Protein AF-X1NP65-F1 (afdb_monomer_lite)

Radius of gyration: 22.74 Å; chains: 1; bounding box: 44×24×60 Å

Foldseek 3Di:
DVQVVLLVVLVVDDLAQAEEEAEAEEEPVCPVVHDPVSNCVSNVRHPHYHYHYHHPYPPDPPVPPDDPVRADQLNVLLSVCVVVVDDPVVSVVSSVVSVVVVVVD

pLDDT: mean 76.29, std 8.64, range [52.62, 86.0]

Secondary structure (DSSP, 8-state):
-HHHHHHHHHHTS--TTSEEEEEEEEEHHHHTT--HHHHHHHTTTSSEEEEEEEEE-------TT--TTT--HHHHHHHHHHHTT--HHHHHHHHHHHHHHHHH-

Sequence (105 aa):
EPTLTVLKAIAQQKVGDAIVRLQISLPQEIEGQIRDSDIRNALKEAHCYTIAKDIKRESRLRLGDRTAEEITPSQALKAYLDSIKVSPERAKILLEYGERLIKET

Structure (mmCIF, N/CA/C/O backbone):
data_AF-X1NP65-F1
#
_entry.id   AF-X1NP65-F1
#
loop_
_atom_site.group_PDB
_atom_site.id
_atom_site.type_symbol
_atom_site.label_atom_id
_atom_site.label_alt_id
_atom_site.label_comp_id
_atom_site.label_asym_id
_atom_site.label_entity_id
_atom_site.label_seq_id
_atom_site.pdbx_PDB_ins_code
_atom_site.Cartn_x
_atom_site.Cartn_y
_atom_site.Cartn_z
_atom_site.occupancy
_atom_site.B_iso_or_equiv
_atom_site.auth_seq_id
_atom_site.auth_comp_id
_atom_site.auth_asym_id
_atom_site.auth_atom_id
_atom_site.pdbx_PDB_model_num
ATOM 1 N N . GLU A 1 1 ? -3.961 -10.734 -5.008 1.00 68.25 1 GLU A N 1
ATOM 2 C CA . GLU A 1 1 ? -2.624 -10.490 -5.594 1.00 68.25 1 GLU A CA 1
ATO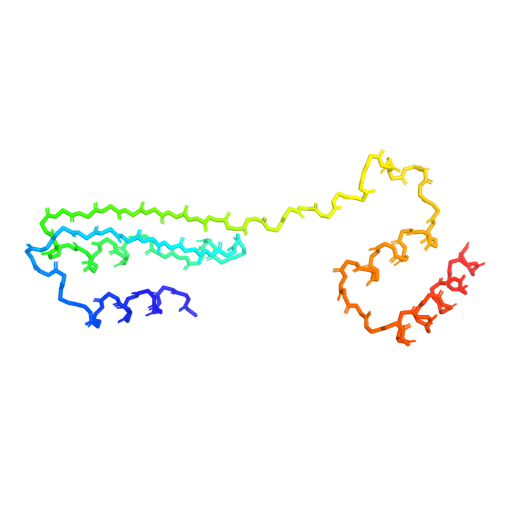M 3 C C . GLU A 1 1 ? -2.398 -9.042 -6.043 1.00 68.25 1 GLU A C 1
ATOM 5 O O . GLU A 1 1 ? -2.630 -8.717 -7.207 1.00 68.25 1 GLU A O 1
ATOM 10 N N . PRO A 1 2 ? -1.922 -8.165 -5.141 1.00 74.31 2 PRO A N 1
ATOM 11 C CA . PRO A 1 2 ? -1.604 -6.765 -5.452 1.00 74.31 2 PRO A CA 1
ATOM 12 C C . PRO A 1 2 ? -0.505 -6.612 -6.522 1.00 74.31 2 PRO A C 1
ATOM 14 O O . PRO A 1 2 ? -0.580 -5.711 -7.356 1.00 74.31 2 PRO A O 1
ATOM 17 N N . THR A 1 3 ? 0.460 -7.537 -6.575 1.00 78.50 3 THR A N 1
ATOM 18 C CA . THR A 1 3 ? 1.538 -7.550 -7.583 1.00 78.50 3 THR A CA 1
ATOM 19 C C . THR A 1 3 ? 1.003 -7.660 -9.017 1.00 78.50 3 THR A C 1
ATOM 21 O O . THR A 1 3 ? 1.485 -6.965 -9.910 1.00 78.50 3 THR A O 1
ATOM 24 N N . LEU A 1 4 ? -0.039 -8.468 -9.254 1.00 79.81 4 LEU A N 1
ATOM 25 C CA . LEU A 1 4 ? -0.620 -8.636 -10.594 1.00 79.81 4 LEU A CA 1
ATOM 26 C C . LEU A 1 4 ? -1.274 -7.352 -11.112 1.00 79.81 4 LEU A C 1
ATOM 28 O O . LEU A 1 4 ? -1.232 -7.083 -12.311 1.00 79.81 4 LEU A O 1
ATOM 32 N N . THR A 1 5 ? -1.864 -6.552 -10.226 1.00 81.81 5 THR A N 1
ATOM 33 C CA . THR A 1 5 ? -2.466 -5.264 -10.592 1.00 81.81 5 THR A CA 1
ATOM 34 C C . THR A 1 5 ? -1.403 -4.287 -11.086 1.00 81.81 5 THR A C 1
ATOM 36 O O . THR A 1 5 ? -1.601 -3.639 -12.112 1.00 81.81 5 THR A O 1
ATOM 39 N N . VAL A 1 6 ? -0.251 -4.236 -10.409 1.00 79.56 6 VAL A N 1
ATOM 40 C CA . VAL A 1 6 ? 0.883 -3.394 -10.820 1.00 79.56 6 VAL A CA 1
ATOM 41 C C . VAL A 1 6 ? 1.441 -3.856 -12.167 1.00 79.56 6 VAL A C 1
ATOM 43 O O . VAL A 1 6 ? 1.628 -3.036 -13.062 1.00 79.56 6 VAL A O 1
ATOM 46 N N . LEU A 1 7 ? 1.630 -5.165 -12.358 1.00 80.50 7 LEU A N 1
ATOM 47 C CA . LEU A 1 7 ? 2.119 -5.719 -13.626 1.00 80.50 7 LEU A CA 1
ATOM 48 C C . LEU A 1 7 ? 1.175 -5.429 -14.796 1.00 80.50 7 LEU A C 1
ATOM 50 O O . LEU A 1 7 ? 1.631 -5.047 -15.870 1.00 80.50 7 LEU A O 1
ATOM 54 N N . LYS A 1 8 ? -0.142 -5.554 -14.591 1.00 81.88 8 LYS A N 1
ATOM 55 C CA . LYS A 1 8 ? -1.137 -5.203 -15.613 1.00 81.88 8 LYS A CA 1
ATOM 56 C C . LYS A 1 8 ? -1.080 -3.723 -15.982 1.00 81.88 8 LYS A C 1
ATOM 58 O O . LYS A 1 8 ? -1.158 -3.403 -17.162 1.00 81.88 8 LYS A O 1
ATOM 63 N N . ALA A 1 9 ? -0.927 -2.836 -15.000 1.00 81.94 9 ALA A N 1
ATOM 64 C CA . ALA A 1 9 ? -0.820 -1.401 -15.249 1.00 81.94 9 ALA A CA 1
ATOM 65 C C . ALA A 1 9 ? 0.452 -1.046 -16.039 1.00 81.94 9 ALA A C 1
ATOM 67 O O . ALA A 1 9 ? 0.396 -0.218 -16.945 1.00 81.94 9 ALA A O 1
ATOM 68 N N . ILE A 1 10 ? 1.578 -1.706 -15.740 1.00 79.69 10 ILE A N 1
ATOM 69 C CA . ILE A 1 10 ? 2.830 -1.538 -16.491 1.00 79.69 10 ILE A CA 1
ATOM 70 C C . ILE A 1 10 ? 2.674 -2.072 -17.921 1.00 79.69 10 ILE A C 1
ATOM 72 O O . ILE A 1 10 ? 3.049 -1.383 -18.860 1.00 79.69 10 ILE A O 1
ATOM 76 N N . ALA A 1 11 ? 2.058 -3.244 -18.105 1.00 78.50 11 ALA A N 1
ATOM 77 C CA . ALA A 1 11 ? 1.855 -3.855 -19.422 1.00 78.50 11 ALA A CA 1
ATOM 78 C C . ALA A 1 11 ? 0.893 -3.071 -20.337 1.00 78.50 11 ALA A C 1
ATOM 80 O O . ALA A 1 11 ? 0.953 -3.205 -21.557 1.00 78.50 11 ALA A O 1
ATOM 81 N N . GL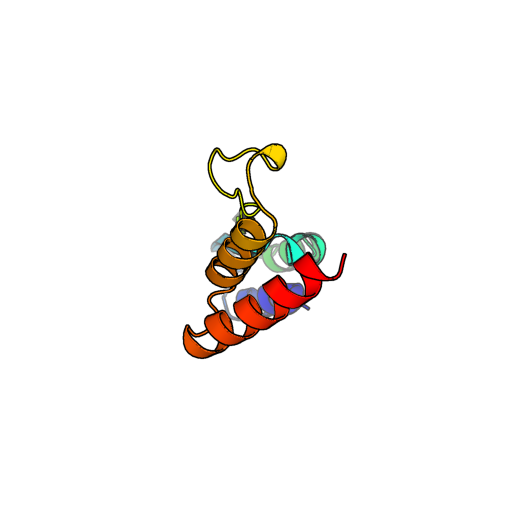N A 1 12 ? -0.003 -2.258 -19.769 1.00 79.75 12 GLN A N 1
ATOM 82 C CA . GLN A 1 12 ? -0.874 -1.359 -20.539 1.00 79.75 12 GLN A CA 1
ATOM 83 C C . GLN A 1 12 ? -0.133 -0.138 -21.105 1.00 79.75 12 GLN A C 1
ATOM 85 O O . GLN A 1 12 ? -0.654 0.533 -21.995 1.00 79.75 12 GLN A O 1
ATOM 90 N N . GLN A 1 13 ? 1.064 0.161 -20.600 1.00 76.88 13 GLN A N 1
ATOM 91 C CA . GLN A 1 13 ? 1.895 1.284 -21.022 1.00 76.88 13 GLN A CA 1
ATOM 92 C C . GLN A 1 13 ? 3.074 0.772 -21.859 1.00 76.88 13 GLN A C 1
ATOM 94 O O . GLN A 1 13 ? 3.592 -0.320 -21.637 1.00 76.88 13 GLN A O 1
ATOM 99 N N . LYS A 1 14 ? 3.545 1.570 -22.820 1.00 70.69 14 LYS A N 1
ATOM 100 C CA . LYS A 1 14 ? 4.800 1.266 -23.523 1.00 70.69 14 LYS A CA 1
ATOM 101 C C . LYS A 1 14 ? 5.971 1.755 -22.675 1.00 70.69 14 LYS A C 1
ATOM 103 O O . LYS A 1 14 ? 6.191 2.954 -22.559 1.00 70.69 14 LYS A O 1
ATOM 108 N N . VAL A 1 15 ? 6.682 0.810 -22.068 1.00 76.50 15 VAL A N 1
ATOM 109 C CA . VAL A 1 15 ? 7.789 1.049 -21.124 1.00 76.50 15 VAL A CA 1
ATOM 110 C C . VAL A 1 15 ? 9.170 1.029 -21.795 1.00 76.50 15 VAL A C 1
ATOM 112 O O . VAL A 1 15 ? 10.122 1.541 -21.214 1.00 76.50 15 VAL A O 1
ATOM 115 N N . GLY A 1 16 ? 9.276 0.481 -23.011 1.00 75.94 16 GLY A N 1
ATOM 116 C CA . GLY A 1 16 ? 10.525 0.397 -23.777 1.00 75.94 16 GLY A CA 1
ATOM 117 C C . GLY A 1 16 ? 11.089 1.767 -24.165 1.00 75.94 16 GLY A C 1
ATOM 118 O O . GLY A 1 16 ? 10.336 2.635 -24.603 1.00 75.94 16 GLY A O 1
ATOM 119 N N . ASP A 1 17 ? 12.401 1.955 -23.983 1.00 71.88 17 ASP A N 1
ATOM 120 C CA . ASP A 1 17 ? 13.159 3.190 -24.282 1.00 71.88 17 ASP A CA 1
ATOM 121 C C . ASP A 1 17 ? 12.637 4.479 -23.611 1.00 71.88 17 ASP A C 1
ATOM 123 O O . ASP A 1 17 ? 13.038 5.592 -23.955 1.00 71.88 17 ASP A O 1
ATOM 127 N N . ALA A 1 18 ? 11.771 4.349 -22.604 1.00 78.62 18 ALA A N 1
ATOM 128 C CA . ALA A 1 18 ? 11.193 5.469 -21.873 1.00 78.62 18 ALA A CA 1
ATOM 129 C C . ALA A 1 18 ? 11.862 5.681 -20.503 1.00 78.62 18 ALA A C 1
ATOM 131 O O . ALA A 1 18 ? 12.431 4.764 -19.904 1.00 78.62 18 ALA A O 1
ATOM 132 N N . ILE A 1 19 ? 11.751 6.908 -19.982 1.00 82.56 19 ILE A N 1
ATOM 133 C CA . ILE A 1 19 ? 12.068 7.235 -18.585 1.00 82.56 19 ILE A CA 1
ATOM 134 C C . ILE A 1 19 ? 10.782 7.088 -17.772 1.00 82.56 19 ILE A C 1
ATOM 136 O O . ILE A 1 19 ? 9.820 7.826 -17.981 1.00 82.56 19 ILE A O 1
ATOM 140 N N . VAL A 1 20 ? 10.756 6.131 -16.847 1.00 82.19 20 VAL A N 1
ATOM 141 C CA . VAL A 1 20 ? 9.523 5.694 -16.182 1.00 82.19 20 VAL A CA 1
ATOM 142 C C . VAL A 1 20 ? 9.594 5.989 -14.689 1.00 82.19 20 VAL A C 1
ATOM 144 O O . VAL A 1 20 ? 10.453 5.486 -13.968 1.00 82.19 20 VAL A O 1
ATOM 147 N N . ARG A 1 21 ? 8.651 6.787 -14.185 1.00 85.56 21 ARG A N 1
ATOM 148 C CA . ARG A 1 21 ? 8.487 7.025 -12.747 1.00 85.56 21 ARG A CA 1
ATOM 149 C C . ARG A 1 21 ? 7.274 6.255 -12.241 1.00 85.56 21 ARG A C 1
ATOM 151 O O . ARG A 1 21 ? 6.140 6.660 -12.476 1.00 85.56 21 ARG A O 1
ATOM 158 N N . LEU A 1 22 ? 7.515 5.162 -11.525 1.00 83.06 22 LEU A N 1
ATOM 159 C CA . LEU A 1 22 ? 6.471 4.355 -10.909 1.00 83.06 22 LEU A CA 1
ATOM 160 C C . LEU A 1 22 ? 6.194 4.869 -9.493 1.00 83.06 22 LEU A C 1
ATOM 162 O O . LEU A 1 22 ? 7.052 4.781 -8.615 1.00 83.06 22 LEU A O 1
ATOM 166 N N . GLN A 1 23 ? 4.992 5.397 -9.270 1.00 84.19 23 GLN A N 1
ATOM 167 C CA . GLN A 1 23 ? 4.503 5.762 -7.940 1.00 84.19 23 GLN A CA 1
ATOM 168 C C . GLN A 1 23 ? 3.475 4.731 -7.486 1.00 84.19 23 GLN A C 1
ATOM 170 O O . GLN A 1 23 ? 2.456 4.540 -8.145 1.00 84.19 23 GLN A O 1
ATOM 175 N N . ILE A 1 24 ? 3.747 4.062 -6.369 1.00 82.88 24 ILE A N 1
ATOM 176 C CA . ILE A 1 24 ? 2.861 3.045 -5.803 1.00 82.88 24 ILE A CA 1
ATOM 177 C C . ILE A 1 24 ? 2.369 3.556 -4.454 1.00 82.88 24 ILE A C 1
ATOM 179 O O . ILE A 1 24 ? 3.149 3.633 -3.509 1.00 82.88 24 ILE A O 1
ATOM 183 N N . SER A 1 25 ? 1.084 3.895 -4.367 1.00 81.62 25 SER A N 1
ATOM 184 C CA . SER A 1 25 ? 0.430 4.231 -3.100 1.00 81.62 25 SER A CA 1
ATOM 185 C C . SER A 1 25 ? -0.321 3.014 -2.581 1.00 81.62 25 SER A C 1
ATOM 187 O O . SER A 1 25 ? -1.218 2.508 -3.257 1.00 81.62 25 SER A O 1
ATOM 189 N N . LEU A 1 26 ? 0.033 2.543 -1.388 1.00 82.81 26 LEU A N 1
ATOM 190 C CA . LEU A 1 26 ? -0.554 1.337 -0.805 1.00 82.81 26 LEU A CA 1
ATOM 191 C C . LEU A 1 26 ? -0.641 1.415 0.727 1.00 82.81 26 LEU A C 1
ATOM 193 O O . LEU A 1 26 ? 0.213 2.049 1.348 1.00 82.81 26 LEU A O 1
ATOM 197 N N . PRO A 1 27 ? -1.658 0.795 1.350 1.00 78.62 27 PRO A N 1
ATOM 198 C CA . PRO A 1 27 ? -1.712 0.649 2.797 1.00 78.62 27 PRO A CA 1
ATOM 199 C C . PRO A 1 27 ? -0.667 -0.353 3.303 1.00 78.62 27 PRO A C 1
ATOM 201 O O . PRO A 1 27 ? -0.286 -1.289 2.597 1.00 78.62 27 PRO A O 1
ATOM 204 N N . GLN A 1 28 ? -0.196 -0.156 4.535 1.00 76.38 28 GLN A N 1
ATOM 205 C CA . GLN A 1 28 ? 0.899 -0.945 5.113 1.00 76.38 28 GLN A CA 1
ATOM 206 C C . GLN A 1 28 ? 0.598 -2.455 5.160 1.00 76.38 28 GLN A C 1
ATOM 208 O O . GLN A 1 28 ? 1.518 -3.258 5.007 1.00 76.38 28 GLN A O 1
ATOM 213 N N . GLU A 1 29 ? -0.668 -2.867 5.307 1.00 74.38 29 GLU A N 1
ATOM 214 C CA . GLU A 1 29 ? -1.036 -4.293 5.393 1.00 74.38 29 GLU A CA 1
ATOM 215 C C . GLU A 1 29 ? -0.649 -5.108 4.148 1.00 74.38 29 GLU A C 1
ATOM 217 O O . GLU A 1 29 ? -0.391 -6.310 4.239 1.00 74.38 29 GLU A O 1
ATOM 222 N N . ILE A 1 30 ? -0.608 -4.465 2.978 1.00 76.12 30 ILE A N 1
ATOM 223 C CA . ILE A 1 30 ? -0.326 -5.126 1.696 1.00 76.12 30 ILE A CA 1
ATOM 224 C C . ILE A 1 30 ? 1.078 -4.833 1.162 1.00 76.12 30 ILE A C 1
ATOM 226 O O . ILE A 1 30 ? 1.450 -5.371 0.120 1.00 76.12 30 ILE A O 1
ATOM 230 N N . GLU A 1 31 ? 1.887 -4.046 1.879 1.00 74.75 31 GLU A N 1
ATOM 231 C CA . GLU A 1 31 ? 3.279 -3.753 1.511 1.00 74.75 31 GLU A CA 1
ATOM 232 C C . GLU A 1 31 ? 4.106 -5.032 1.370 1.00 74.75 31 GLU A C 1
ATOM 234 O O . GLU A 1 31 ? 4.762 -5.239 0.349 1.00 74.75 31 GLU A O 1
ATOM 239 N N . GLY A 1 32 ? 4.004 -5.936 2.348 1.00 76.88 32 GLY A N 1
ATOM 240 C CA . GLY A 1 32 ? 4.734 -7.206 2.344 1.00 76.88 32 GLY A CA 1
ATOM 241 C C . GLY A 1 32 ? 4.287 -8.194 1.260 1.00 76.88 32 GLY A C 1
ATOM 242 O O . GLY A 1 32 ? 4.967 -9.187 1.023 1.00 76.88 32 GLY A O 1
ATOM 243 N N . GLN A 1 33 ? 3.159 -7.938 0.589 1.00 79.38 33 GLN A N 1
ATOM 244 C CA . GLN A 1 33 ? 2.645 -8.789 -0.489 1.00 79.38 33 GLN A CA 1
ATOM 245 C C . GLN A 1 33 ? 3.165 -8.369 -1.873 1.00 79.38 33 GLN A C 1
ATOM 247 O O . GLN A 1 33 ? 2.972 -9.096 -2.851 1.00 79.38 33 GLN A O 1
ATOM 252 N N . ILE A 1 34 ? 3.813 -7.204 -1.978 1.00 81.12 34 ILE A N 1
ATOM 253 C CA . ILE A 1 34 ? 4.346 -6.689 -3.239 1.00 81.12 34 ILE A CA 1
ATOM 254 C C . ILE A 1 34 ? 5.734 -7.270 -3.496 1.00 81.12 34 ILE A C 1
ATOM 256 O O . ILE A 1 34 ? 6.663 -7.098 -2.709 1.00 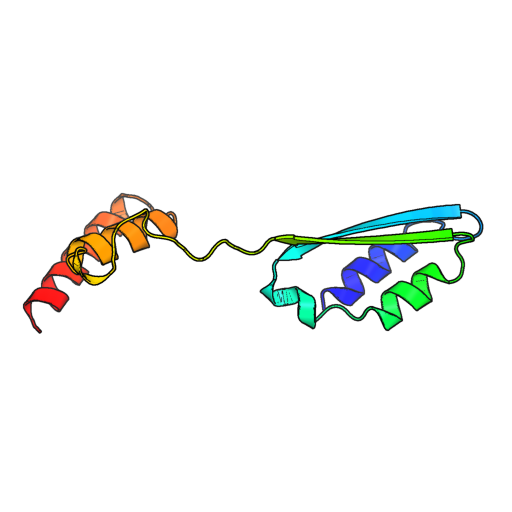81.12 34 ILE A O 1
ATOM 260 N N . ARG A 1 35 ? 5.890 -7.931 -4.646 1.00 81.81 35 ARG A N 1
ATOM 261 C CA . ARG A 1 35 ? 7.172 -8.497 -5.079 1.00 81.81 35 ARG A CA 1
ATOM 262 C C . ARG A 1 35 ? 7.955 -7.491 -5.912 1.00 81.81 35 ARG A C 1
ATOM 264 O O . ARG A 1 35 ? 7.702 -7.313 -7.103 1.00 81.81 35 ARG A O 1
ATOM 271 N N . ASP A 1 36 ? 8.957 -6.877 -5.293 1.00 79.56 36 ASP A N 1
ATOM 272 C CA . ASP A 1 36 ? 9.851 -5.925 -5.966 1.00 79.56 36 ASP A CA 1
ATOM 273 C C . ASP A 1 36 ? 10.627 -6.541 -7.137 1.00 79.56 36 ASP A C 1
ATOM 275 O O . ASP A 1 36 ? 10.930 -5.848 -8.110 1.00 79.56 36 ASP A O 1
ATOM 279 N N . SER A 1 37 ? 10.923 -7.844 -7.070 1.00 83.12 37 SER A N 1
ATOM 280 C CA . SER A 1 37 ? 11.560 -8.594 -8.159 1.00 83.12 37 SER A CA 1
ATOM 281 C C . SER A 1 37 ? 10.746 -8.523 -9.447 1.00 83.12 37 SER A C 1
ATOM 283 O O . SER A 1 37 ? 11.296 -8.287 -10.521 1.00 83.12 37 SER A O 1
ATOM 285 N N . ASP A 1 38 ? 9.430 -8.685 -9.327 1.00 82.62 38 ASP A N 1
ATOM 286 C CA . ASP A 1 38 ? 8.524 -8.787 -10.466 1.00 82.62 38 ASP A CA 1
ATOM 287 C C . ASP A 1 38 ? 8.323 -7.408 -11.101 1.00 82.62 38 ASP A C 1
ATOM 289 O O . ASP A 1 38 ? 8.364 -7.270 -12.322 1.00 82.62 38 ASP A O 1
ATOM 293 N N . ILE A 1 39 ? 8.215 -6.365 -10.271 1.00 82.00 39 ILE A N 1
ATOM 294 C CA . ILE A 1 39 ? 8.148 -4.968 -10.722 1.00 82.00 39 ILE A CA 1
ATOM 295 C C . ILE A 1 39 ? 9.434 -4.575 -11.456 1.00 82.00 39 ILE A C 1
ATOM 297 O O . ILE A 1 39 ? 9.377 -3.972 -12.526 1.00 82.00 39 ILE A O 1
ATOM 301 N N . ARG A 1 40 ? 10.603 -4.942 -10.918 1.00 82.38 40 ARG A N 1
ATOM 302 C CA . ARG A 1 40 ? 11.891 -4.658 -11.563 1.00 82.38 40 ARG A CA 1
ATOM 303 C C . ARG A 1 40 ? 12.032 -5.387 -12.898 1.00 82.38 40 ARG A C 1
ATOM 305 O O . ARG A 1 40 ? 12.548 -4.803 -13.845 1.00 82.38 40 ARG A O 1
ATOM 312 N N . ASN A 1 41 ? 11.563 -6.630 -12.982 1.00 84.00 41 ASN A N 1
ATOM 313 C CA . ASN A 1 41 ? 11.559 -7.385 -14.233 1.00 84.00 41 ASN A CA 1
ATOM 314 C C . ASN A 1 41 ? 10.669 -6.724 -15.292 1.00 84.00 41 ASN A C 1
ATOM 316 O O . ASN A 1 41 ? 11.092 -6.604 -16.436 1.00 84.00 41 ASN A O 1
ATOM 320 N N . ALA A 1 42 ? 9.488 -6.235 -14.909 1.00 80.25 42 ALA A N 1
ATOM 321 C CA . ALA A 1 42 ? 8.584 -5.538 -15.825 1.00 80.25 42 ALA A CA 1
ATOM 322 C C . ALA A 1 42 ? 9.121 -4.174 -16.297 1.00 80.25 42 ALA A C 1
ATOM 324 O O . ALA A 1 42 ? 8.790 -3.725 -17.388 1.00 80.25 42 ALA A O 1
ATOM 325 N N . LEU A 1 43 ? 9.964 -3.520 -15.495 1.00 80.69 43 LEU A N 1
ATOM 326 C CA . LEU A 1 43 ? 10.599 -2.241 -15.835 1.00 80.69 43 LEU A CA 1
ATOM 327 C C . LEU A 1 43 ? 11.969 -2.400 -16.508 1.00 80.69 43 LEU A C 1
ATOM 329 O O . LEU A 1 43 ? 12.608 -1.402 -16.827 1.00 80.69 43 LEU A O 1
ATOM 333 N N . LYS A 1 44 ? 12.437 -3.634 -16.730 1.00 80.69 44 LYS A N 1
ATOM 334 C CA . LYS A 1 44 ? 13.772 -3.912 -17.282 1.00 80.69 44 LYS A CA 1
ATOM 335 C C . LYS A 1 44 ? 13.949 -3.402 -18.715 1.00 80.69 44 LYS A C 1
ATOM 337 O O . LYS A 1 44 ? 15.070 -3.122 -19.121 1.00 80.69 44 LYS A O 1
ATOM 342 N N . GLU A 1 45 ? 12.856 -3.293 -19.464 1.00 77.75 45 GLU A N 1
ATOM 343 C CA . GLU A 1 45 ? 12.844 -2.754 -20.828 1.00 77.75 45 GLU A CA 1
ATOM 344 C C . GLU A 1 45 ? 12.950 -1.217 -20.866 1.00 77.75 45 GLU A C 1
ATOM 346 O O . GLU A 1 45 ? 13.216 -0.647 -21.922 1.00 77.75 45 GLU A O 1
ATOM 351 N N . ALA A 1 46 ? 12.771 -0.534 -19.729 1.00 80.06 46 ALA A N 1
ATOM 352 C CA . ALA A 1 46 ? 12.895 0.916 -19.640 1.00 80.06 46 ALA A CA 1
ATOM 353 C C . ALA A 1 46 ? 14.363 1.356 -19.572 1.00 80.06 46 ALA A C 1
ATOM 355 O O . ALA A 1 46 ? 15.182 0.735 -18.893 1.00 80.06 46 ALA A O 1
ATOM 356 N N . HIS A 1 47 ? 14.688 2.482 -20.213 1.00 78.88 47 HIS A N 1
ATOM 357 C CA . HIS A 1 47 ? 16.049 3.028 -20.205 1.00 78.88 47 HIS A CA 1
ATOM 358 C C . HIS A 1 47 ? 16.450 3.543 -18.813 1.00 78.88 47 HIS A C 1
ATOM 360 O O . HIS A 1 47 ? 17.591 3.403 -18.379 1.00 78.88 47 HIS A O 1
ATOM 366 N N . CYS A 1 48 ? 15.491 4.123 -18.089 1.00 79.38 48 CYS A N 1
ATOM 367 C CA . CYS A 1 48 ? 15.664 4.547 -16.707 1.00 79.38 48 CYS A CA 1
ATOM 368 C C . CYS A 1 48 ? 14.334 4.420 -15.964 1.00 79.38 48 CYS A C 1
ATOM 370 O O . CYS A 1 48 ? 13.295 4.836 -16.480 1.00 79.38 48 CYS A O 1
ATOM 372 N N . TYR A 1 49 ? 14.356 3.872 -14.746 1.00 83.06 49 TYR A N 1
ATOM 373 C CA . TYR A 1 49 ? 13.165 3.763 -13.911 1.00 83.06 49 TYR A CA 1
ATOM 374 C C . TYR A 1 49 ? 13.416 4.228 -12.476 1.00 83.06 49 TYR A C 1
ATOM 376 O O . TYR A 1 49 ? 14.476 4.007 -11.896 1.00 83.06 49 TYR A O 1
ATOM 384 N N . THR A 1 50 ? 12.416 4.870 -11.879 1.00 85.00 50 THR A N 1
ATOM 385 C CA . THR A 1 50 ? 12.404 5.242 -10.457 1.00 85.00 50 THR A CA 1
ATOM 386 C C . THR A 1 50 ? 11.145 4.692 -9.810 1.00 85.00 50 THR A C 1
ATOM 388 O O . THR A 1 50 ? 10.049 4.916 -10.319 1.00 85.00 50 THR A O 1
ATOM 391 N N . ILE A 1 51 ? 11.291 4.000 -8.680 1.00 83.94 51 ILE A N 1
ATOM 392 C CA . ILE A 1 51 ? 10.175 3.425 -7.924 1.00 83.94 51 ILE A CA 1
ATOM 393 C C . ILE A 1 51 ? 10.029 4.219 -6.627 1.00 83.94 51 ILE A C 1
ATOM 395 O O . ILE A 1 51 ? 10.928 4.210 -5.790 1.00 83.94 51 ILE A O 1
ATOM 399 N N . ALA A 1 52 ? 8.900 4.901 -6.459 1.00 83.94 52 ALA A N 1
ATOM 400 C CA . ALA A 1 52 ? 8.535 5.584 -5.226 1.00 83.94 52 ALA A CA 1
ATOM 401 C C . ALA A 1 52 ? 7.348 4.858 -4.583 1.00 83.94 52 ALA A C 1
ATOM 403 O O . ALA A 1 52 ? 6.282 4.752 -5.191 1.00 83.94 52 ALA A O 1
ATOM 404 N N . LYS A 1 53 ? 7.536 4.356 -3.361 1.00 82.81 53 LYS A N 1
ATOM 405 C CA . LYS A 1 53 ? 6.479 3.718 -2.572 1.00 82.81 53 LYS A CA 1
ATOM 406 C C . LYS A 1 53 ? 5.966 4.710 -1.538 1.00 82.81 53 LYS A C 1
ATOM 408 O O . LYS A 1 53 ? 6.730 5.167 -0.694 1.00 82.81 53 LYS A O 1
ATOM 413 N N . ASP A 1 54 ? 4.687 5.036 -1.621 1.00 80.06 54 ASP A N 1
ATOM 414 C CA . ASP A 1 54 ? 3.978 5.831 -0.629 1.00 80.06 54 ASP A CA 1
ATOM 415 C C . ASP A 1 54 ? 3.134 4.888 0.233 1.00 80.06 54 ASP A C 1
ATOM 417 O O . ASP A 1 54 ? 2.066 4.417 -0.174 1.00 80.06 54 ASP A O 1
ATOM 421 N N . ILE A 1 55 ? 3.675 4.541 1.400 1.00 80.19 55 ILE A N 1
ATOM 422 C CA . ILE A 1 55 ? 3.035 3.616 2.331 1.00 80.19 55 ILE A CA 1
ATOM 423 C C . ILE A 1 55 ? 2.122 4.431 3.232 1.00 80.19 55 ILE A C 1
ATOM 425 O O . ILE A 1 55 ? 2.567 5.094 4.174 1.00 80.19 55 ILE A O 1
AT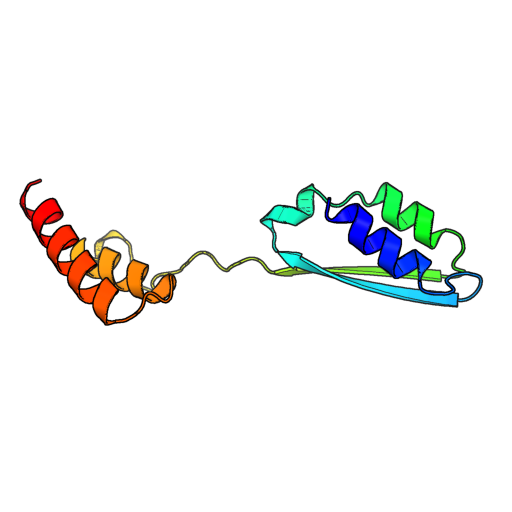OM 429 N N . LYS A 1 56 ? 0.821 4.350 2.960 1.00 75.38 56 LYS A N 1
ATOM 430 C CA . LYS A 1 56 ? -0.198 4.934 3.824 1.00 75.38 56 LYS A CA 1
ATOM 431 C C . LYS A 1 56 ? -0.312 4.068 5.067 1.00 75.38 56 LYS A C 1
ATOM 433 O O . LYS A 1 56 ? -1.020 3.066 5.088 1.00 75.38 56 LYS A O 1
ATOM 438 N N . ARG A 1 57 ? 0.424 4.445 6.107 1.00 67.25 57 ARG A N 1
ATOM 439 C CA . ARG A 1 57 ? 0.213 3.890 7.440 1.00 67.25 57 ARG A CA 1
ATOM 440 C C . ARG A 1 57 ? -1.061 4.518 7.976 1.00 67.25 57 ARG A C 1
ATOM 442 O O . ARG A 1 57 ? -1.090 5.734 8.166 1.00 67.25 57 ARG A O 1
ATOM 449 N N . GLU A 1 58 ? -2.097 3.718 8.214 1.00 62.28 58 GLU A N 1
ATOM 450 C CA . GLU A 1 58 ? -3.160 4.168 9.103 1.00 62.28 58 GLU A CA 1
ATOM 451 C C . GLU A 1 58 ? -2.487 4.495 10.434 1.00 62.28 58 GLU A C 1
ATOM 453 O O . GLU A 1 58 ? -1.933 3.634 11.123 1.00 62.28 58 GLU A O 1
ATOM 458 N N . SER A 1 59 ? -2.402 5.790 10.734 1.00 56.97 59 SER A N 1
ATOM 459 C CA . SER A 1 59 ? -1.887 6.265 12.003 1.00 56.97 59 SER A CA 1
ATOM 460 C C . SER A 1 59 ? -2.678 5.539 13.074 1.00 56.97 59 SER A C 1
ATOM 462 O O . SER A 1 59 ? -3.899 5.703 13.121 1.00 56.97 59 SER A O 1
ATOM 464 N N . ARG A 1 60 ? -1.994 4.729 13.898 1.00 56.75 60 ARG A N 1
ATOM 465 C CA . ARG A 1 60 ? -2.577 4.144 15.112 1.00 56.75 60 ARG A CA 1
ATOM 466 C C . ARG A 1 60 ? -3.514 5.172 15.714 1.00 56.75 60 ARG A C 1
ATOM 468 O O . ARG A 1 60 ? -3.107 6.328 15.842 1.00 56.75 60 ARG A O 1
ATOM 475 N N . LEU A 1 61 ? -4.736 4.759 16.027 1.00 55.56 61 LEU A N 1
ATOM 476 C CA . LEU A 1 61 ? -5.755 5.641 16.565 1.00 55.56 61 LEU A CA 1
ATOM 477 C C . LEU A 1 61 ? -5.251 6.217 17.896 1.00 55.56 61 LEU A C 1
ATOM 479 O O . LEU A 1 61 ? -5.392 5.613 18.954 1.00 55.56 61 LEU A O 1
ATOM 483 N N . ARG A 1 62 ? -4.552 7.351 17.842 1.00 56.81 62 ARG A N 1
ATOM 484 C CA . ARG A 1 62 ? -4.134 8.080 19.032 1.00 56.81 62 ARG A CA 1
ATOM 485 C C . ARG A 1 62 ? -5.391 8.797 19.482 1.00 56.81 62 ARG A C 1
ATOM 487 O O . ARG A 1 62 ? -5.858 9.693 18.784 1.00 56.81 62 ARG A O 1
ATOM 494 N N . LEU A 1 63 ? -5.947 8.380 20.613 1.00 56.38 63 LEU A N 1
ATOM 495 C CA . LEU A 1 63 ? -7.119 8.977 21.262 1.00 5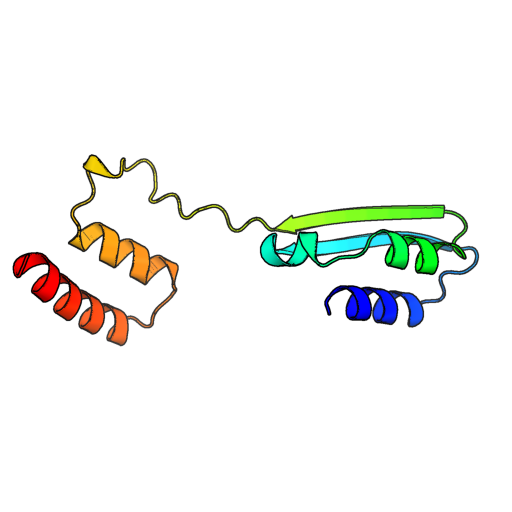6.38 63 LEU A CA 1
ATOM 496 C C . LEU A 1 63 ? -6.826 10.394 21.819 1.00 56.38 63 LEU A C 1
ATOM 498 O O . LEU A 1 63 ? -7.279 10.760 22.899 1.00 56.38 63 LEU A O 1
ATOM 502 N N . GLY A 1 64 ? -6.064 11.208 21.081 1.00 56.06 64 GLY A N 1
ATOM 503 C CA . GLY A 1 64 ? -5.484 12.464 21.553 1.00 56.06 64 GLY A CA 1
ATOM 504 C C . GLY A 1 64 ? -4.444 12.261 22.660 1.00 56.06 64 GLY A C 1
ATOM 505 O O . GLY A 1 64 ? -4.006 11.141 22.915 1.00 56.06 64 GLY A O 1
ATOM 506 N N . ASP A 1 65 ? -4.073 13.356 23.326 1.00 54.62 65 ASP A N 1
ATOM 507 C CA . ASP A 1 65 ? -3.181 13.416 24.502 1.00 54.62 65 ASP A CA 1
ATOM 508 C C . ASP A 1 65 ? -3.730 12.706 25.757 1.00 54.62 65 ASP A C 1
ATOM 510 O O . ASP A 1 65 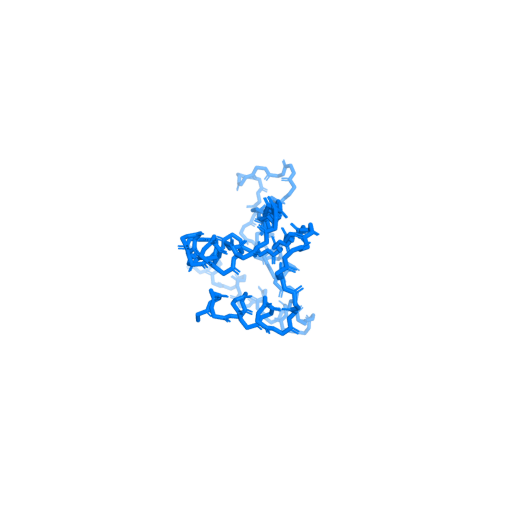? -3.177 12.846 26.844 1.00 54.62 65 ASP A O 1
ATOM 514 N N . ARG A 1 66 ? -4.821 11.940 25.644 1.00 53.25 66 ARG A N 1
ATOM 515 C CA . ARG A 1 66 ? -5.410 11.228 26.777 1.00 53.25 66 ARG A CA 1
ATOM 516 C C . ARG A 1 66 ? -4.672 9.913 26.980 1.00 53.25 66 ARG A C 1
ATOM 518 O O . ARG A 1 66 ? -4.743 9.008 26.145 1.00 53.25 66 ARG A O 1
ATOM 525 N N . THR A 1 67 ? -3.940 9.816 28.081 1.00 56.44 67 THR A N 1
ATOM 526 C CA . THR A 1 67 ? -3.360 8.560 28.554 1.00 56.44 67 THR A CA 1
ATOM 527 C C . THR A 1 67 ? -4.482 7.541 28.771 1.00 56.44 67 THR A C 1
ATOM 529 O O . THR A 1 67 ? -5.584 7.882 29.200 1.00 56.44 67 THR A O 1
ATOM 532 N N . ALA A 1 68 ? -4.218 6.270 28.453 1.00 55.72 68 ALA A N 1
ATOM 533 C CA . ALA A 1 68 ? -5.192 5.181 28.603 1.00 55.72 68 ALA A CA 1
ATOM 534 C C . ALA A 1 68 ? -5.737 5.045 30.042 1.00 55.72 68 ALA A C 1
ATOM 536 O O . ALA A 1 68 ? -6.785 4.443 30.245 1.00 55.72 68 ALA A O 1
ATOM 537 N N . GLU A 1 69 ? -5.039 5.630 31.017 1.00 58.28 69 GLU A N 1
ATOM 538 C CA . GLU A 1 69 ? -5.385 5.656 32.440 1.00 58.28 69 GLU A CA 1
ATOM 539 C C . GLU A 1 69 ? -6.487 6.676 32.791 1.00 58.28 69 GLU A C 1
ATOM 541 O O . GLU A 1 69 ? -7.164 6.507 33.800 1.00 58.28 69 GLU A O 1
ATOM 546 N N . GLU A 1 70 ? -6.724 7.701 31.963 1.00 61.91 70 GLU A N 1
ATOM 547 C CA . GLU A 1 70 ? -7.735 8.746 32.222 1.00 61.91 70 GLU A CA 1
ATOM 548 C C . GLU A 1 70 ? -9.064 8.516 31.486 1.00 61.91 70 GLU A C 1
ATOM 550 O O . GLU A 1 70 ? -10.053 9.218 31.715 1.00 61.91 70 GLU A O 1
ATOM 555 N N . ILE A 1 71 ? -9.110 7.542 30.576 1.00 68.69 71 ILE A N 1
ATOM 556 C CA . ILE A 1 71 ? -10.298 7.260 29.773 1.00 68.69 71 ILE A CA 1
ATOM 557 C C . ILE A 1 71 ? -11.163 6.234 30.505 1.00 68.69 71 ILE A C 1
ATOM 559 O O . ILE A 1 71 ? -10.783 5.075 30.663 1.00 68.69 71 ILE A O 1
ATOM 563 N N . THR A 1 72 ? -12.378 6.629 30.894 1.00 75.44 72 THR A N 1
ATOM 564 C CA . THR A 1 72 ? -13.363 5.659 31.387 1.00 75.44 72 THR A CA 1
ATOM 565 C C . THR A 1 72 ? -13.748 4.683 30.266 1.00 75.44 72 THR A C 1
ATOM 567 O O . THR A 1 72 ? -13.835 5.093 29.104 1.00 75.44 72 THR A O 1
ATOM 570 N N . PRO A 1 73 ? -14.058 3.409 30.567 1.00 74.69 73 PRO A N 1
ATOM 571 C CA . PRO A 1 73 ? -14.414 2.419 29.545 1.00 74.69 73 PRO A CA 1
ATOM 572 C C . PRO A 1 73 ? -15.538 2.872 28.591 1.00 74.69 73 PRO A C 1
ATOM 574 O O . PRO A 1 73 ? -15.500 2.584 27.395 1.00 74.69 73 PRO A O 1
ATOM 577 N N . SER A 1 74 ? -16.495 3.669 29.082 1.00 76.31 74 SER A N 1
ATOM 578 C CA . SER A 1 74 ? -17.553 4.278 28.264 1.00 76.31 74 SER A CA 1
ATOM 579 C C . SER A 1 74 ? -17.036 5.336 27.279 1.00 76.31 74 SER A C 1
ATOM 581 O O . SER A 1 74 ? -17.492 5.400 26.136 1.00 76.31 74 SER A O 1
ATOM 583 N N . GLN A 1 75 ? -16.051 6.146 27.678 1.00 74.25 75 GLN A N 1
ATOM 584 C CA . GLN A 1 75 ? -15.404 7.118 26.795 1.00 74.25 75 GLN A CA 1
ATOM 585 C C . GLN A 1 75 ? -14.526 6.432 25.742 1.00 74.25 75 GLN A C 1
ATOM 587 O O . GLN A 1 75 ? -14.523 6.866 24.589 1.00 74.25 75 GLN A O 1
ATOM 592 N N . ALA A 1 76 ? -13.842 5.341 26.106 1.00 77.56 76 ALA A N 1
ATOM 593 C CA . ALA A 1 76 ? -13.074 4.526 25.164 1.00 77.56 76 ALA A CA 1
ATOM 594 C C . ALA A 1 76 ? -13.985 3.925 24.087 1.00 77.56 76 ALA A C 1
ATOM 596 O O . ALA A 1 76 ? -13.692 4.031 22.896 1.00 77.56 76 ALA A O 1
ATOM 597 N N . LEU A 1 77 ? -15.126 3.361 24.500 1.00 81.25 77 LEU A N 1
ATOM 598 C CA . LEU A 1 77 ? -16.118 2.801 23.586 1.00 81.25 77 LEU A CA 1
ATOM 599 C C . LEU A 1 77 ? -16.663 3.861 22.625 1.00 81.25 77 LEU A C 1
ATOM 601 O O . LEU A 1 77 ? -16.742 3.620 21.423 1.00 81.25 77 LEU A O 1
ATOM 605 N N . LYS A 1 78 ? -16.998 5.052 23.131 1.00 79.31 78 LYS A N 1
ATOM 606 C CA . LYS A 1 78 ? -17.483 6.152 22.293 1.00 79.31 78 LYS A CA 1
ATOM 607 C C . LYS A 1 78 ? -16.449 6.570 21.247 1.00 79.31 78 LYS A C 1
ATOM 609 O O . LYS A 1 78 ? -16.772 6.643 20.066 1.00 79.31 78 LYS A O 1
ATOM 614 N N . ALA A 1 79 ? -15.204 6.780 21.664 1.00 76.56 79 ALA A N 1
ATOM 615 C CA . ALA A 1 79 ? -14.143 7.182 20.752 1.00 76.56 79 ALA A CA 1
ATOM 616 C C . ALA A 1 79 ? -13.809 6.088 19.721 1.00 76.56 79 ALA A C 1
ATOM 618 O O . ALA A 1 79 ? -13.495 6.393 18.570 1.00 76.56 79 ALA A O 1
ATOM 619 N N . TYR A 1 80 ? -13.946 4.813 20.099 1.00 77.12 80 TYR A N 1
ATOM 620 C CA . TYR A 1 80 ? -13.866 3.697 19.164 1.00 77.12 80 TYR A CA 1
ATOM 621 C C . TYR A 1 80 ? -14.991 3.754 18.120 1.00 77.12 80 TYR A C 1
ATOM 623 O O . TYR A 1 80 ? -14.695 3.714 16.929 1.00 77.12 80 TYR A O 1
ATOM 631 N N . LEU A 1 81 ? -16.254 3.924 18.532 1.00 81.00 81 LEU A N 1
ATOM 632 C CA . LEU A 1 81 ? -17.408 4.025 17.623 1.00 81.00 81 LEU A CA 1
ATOM 633 C C . LEU A 1 81 ? -17.298 5.212 16.651 1.00 81.00 81 LEU A C 1
ATOM 635 O O . LEU A 1 81 ? -17.623 5.067 15.469 1.00 81.00 81 LEU A O 1
ATOM 639 N N . ASP A 1 82 ? -16.788 6.350 17.125 1.00 76.19 82 ASP A N 1
ATOM 640 C CA . ASP A 1 82 ? -16.533 7.536 16.298 1.00 76.19 82 ASP A CA 1
ATOM 641 C C . ASP A 1 82 ? -15.442 7.264 15.244 1.00 76.19 82 ASP A C 1
ATOM 643 O O . ASP A 1 82 ? -15.526 7.730 14.105 1.00 76.19 82 ASP A O 1
ATOM 647 N N . SER A 1 83 ? -14.442 6.447 15.587 1.00 70.00 83 SER A N 1
ATOM 648 C CA . SER A 1 83 ? -13.331 6.102 14.695 1.00 70.00 83 SER A CA 1
ATOM 649 C C . SER A 1 83 ? -13.724 5.195 13.529 1.00 70.00 83 SER A C 1
ATOM 651 O O . SER A 1 83 ? -13.257 5.386 12.406 1.00 70.00 83 SER A O 1
ATOM 653 N N . ILE A 1 84 ? -14.644 4.258 13.768 1.00 76.56 84 ILE A N 1
ATOM 654 C CA . ILE A 1 84 ? -15.142 3.315 12.758 1.00 76.56 84 ILE A CA 1
ATOM 655 C C . ILE A 1 84 ? -16.294 3.893 11.919 1.00 76.56 84 ILE A C 1
ATOM 657 O O . ILE A 1 84 ? -16.893 3.175 11.119 1.00 76.56 84 ILE A O 1
ATOM 661 N N . LYS A 1 85 ? -16.597 5.195 12.075 1.00 73.00 85 LYS A N 1
ATOM 662 C CA . LYS A 1 85 ? -17.628 5.942 11.327 1.00 73.00 85 LYS A CA 1
ATOM 663 C C . LYS A 1 85 ? -18.986 5.232 11.299 1.00 73.00 85 LYS A C 1
ATOM 665 O O . LYS A 1 85 ? -19.658 5.179 10.267 1.00 73.00 85 LYS A O 1
ATOM 670 N N . VAL A 1 86 ? -19.397 4.664 12.430 1.00 74.81 86 VAL A N 1
ATOM 671 C CA . VAL A 1 86 ? -20.700 4.000 12.545 1.00 74.81 86 VAL A CA 1
ATOM 672 C C . VAL A 1 86 ? -21.822 5.039 12.499 1.00 74.81 86 VAL A C 1
ATOM 674 O O . VAL A 1 86 ? -21.716 6.126 13.060 1.00 74.81 86 VAL A O 1
ATOM 677 N N . SER A 1 87 ? -22.927 4.696 11.833 1.00 78.88 87 SER A N 1
ATOM 678 C CA . SER A 1 87 ? -24.140 5.521 11.792 1.00 78.88 87 SER A CA 1
ATOM 679 C C . SER A 1 87 ? -24.613 5.889 13.211 1.00 78.88 87 SER A C 1
ATOM 681 O O . SER A 1 87 ? -24.651 4.998 14.068 1.00 78.88 87 SER A O 1
ATOM 683 N N . PRO A 1 88 ? -25.060 7.133 13.460 1.00 73.81 88 PRO A N 1
ATOM 684 C CA . PRO A 1 88 ? -25.368 7.630 14.806 1.00 73.81 88 PRO A CA 1
ATOM 685 C C . PRO A 1 88 ? -26.457 6.821 15.529 1.00 73.81 88 PRO A C 1
ATOM 687 O O . PRO A 1 88 ? -26.436 6.702 16.752 1.00 73.81 88 PRO A O 1
ATOM 690 N N . GLU A 1 89 ? -27.382 6.217 14.781 1.00 79.56 89 GLU A N 1
ATOM 691 C CA . GLU A 1 89 ? -28.429 5.338 15.314 1.00 79.56 89 GLU A CA 1
ATOM 692 C C . GLU A 1 89 ? -27.848 4.056 15.923 1.00 79.56 89 GLU A C 1
ATOM 694 O O . GLU A 1 89 ? -28.164 3.696 17.056 1.00 79.56 89 GLU A O 1
ATOM 699 N N . ARG A 1 90 ? -26.928 3.398 15.206 1.00 78.88 90 ARG A N 1
ATOM 700 C CA . ARG A 1 90 ? -26.250 2.184 15.688 1.00 78.88 90 ARG A CA 1
ATOM 701 C C . ARG A 1 90 ? -25.250 2.492 16.796 1.00 78.88 90 ARG A C 1
ATOM 703 O O . ARG A 1 90 ? -25.112 1.687 17.710 1.00 78.88 90 ARG A O 1
ATOM 710 N N . ALA A 1 91 ? -24.599 3.654 16.752 1.00 80.44 91 ALA A N 1
ATOM 711 C CA . ALA A 1 91 ? -23.673 4.074 17.798 1.00 80.44 91 ALA A CA 1
ATOM 712 C C . ALA A 1 91 ? -24.375 4.201 19.162 1.00 80.44 91 ALA A C 1
ATOM 714 O O . ALA A 1 91 ? -23.846 3.714 20.155 1.00 80.44 91 ALA A O 1
ATOM 715 N N . LYS A 1 92 ? -25.593 4.765 19.214 1.00 81.44 92 LYS A N 1
ATOM 716 C CA . LYS A 1 92 ? -26.383 4.855 20.459 1.00 81.44 92 LYS A CA 1
ATOM 717 C C . LYS A 1 92 ? -26.713 3.484 21.047 1.00 81.44 92 LYS A C 1
ATOM 719 O O . LYS A 1 92 ? -26.520 3.274 22.238 1.00 81.44 92 LYS A O 1
ATOM 724 N N . ILE A 1 93 ? -27.163 2.559 20.200 1.00 85.56 93 ILE A N 1
ATOM 725 C CA . ILE A 1 93 ? -27.521 1.197 20.611 1.00 85.56 93 ILE A CA 1
ATOM 726 C C . ILE A 1 93 ? -26.289 0.465 21.165 1.00 85.56 93 ILE A C 1
ATOM 728 O O . ILE A 1 93 ? -26.337 -0.114 22.246 1.00 85.56 93 ILE A O 1
ATOM 732 N N . LEU A 1 94 ? -25.162 0.525 20.450 1.00 83.75 94 LEU A N 1
ATOM 733 C CA . LEU A 1 94 ? -23.911 -0.119 20.865 1.00 83.75 94 LEU A CA 1
ATOM 734 C C . LEU A 1 94 ? -23.346 0.471 22.159 1.00 83.75 94 LEU A C 1
ATOM 736 O O . LEU A 1 94 ? -22.773 -0.262 22.960 1.00 83.75 94 LEU A O 1
ATOM 740 N N . LEU A 1 95 ? -23.527 1.774 22.377 1.00 84.81 95 LEU A N 1
ATOM 741 C CA . LEU A 1 95 ? -23.092 2.444 23.596 1.00 84.81 95 LEU A CA 1
ATOM 742 C C . LEU A 1 95 ? -23.955 2.027 24.795 1.00 84.81 95 LEU A C 1
ATOM 744 O O . LEU A 1 95 ? -23.407 1.742 25.853 1.00 84.81 95 LEU A O 1
ATOM 748 N N . GLU A 1 96 ? -25.271 1.882 24.616 1.00 84.75 96 GLU A N 1
ATOM 749 C CA . GLU A 1 96 ? -26.171 1.382 25.663 1.00 84.75 96 GLU A CA 1
ATOM 750 C C . GLU A 1 96 ? -25.856 -0.071 26.055 1.00 84.75 96 GLU A C 1
ATOM 752 O O . GLU A 1 96 ? -25.752 -0.387 27.242 1.00 84.75 96 GLU A O 1
ATOM 757 N N . TYR A 1 97 ? -25.655 -0.960 25.076 1.00 86.00 97 TYR A N 1
ATOM 758 C CA . TYR A 1 97 ? -25.259 -2.344 25.357 1.00 86.00 97 TYR A CA 1
ATOM 759 C C . TYR A 1 97 ? -23.863 -2.428 25.980 1.00 86.00 97 TYR A C 1
ATOM 761 O O . TYR A 1 97 ? -23.656 -3.197 26.919 1.00 86.00 97 TYR A O 1
ATOM 769 N N . GLY A 1 98 ? -22.920 -1.618 25.496 1.00 84.19 98 GLY A N 1
ATOM 770 C CA . GLY A 1 98 ? -21.570 -1.559 26.041 1.00 84.19 98 GLY A CA 1
ATOM 771 C C . GLY A 1 98 ? -21.542 -1.069 27.488 1.00 84.19 98 GLY A C 1
ATOM 772 O O . GLY A 1 98 ? -20.880 -1.680 28.318 1.00 84.19 98 GLY A O 1
ATOM 773 N N . GLU A 1 99 ? -22.310 -0.031 27.831 1.00 84.25 99 GLU A N 1
ATOM 774 C CA . GLU A 1 99 ? -22.423 0.446 29.214 1.00 84.25 99 GLU A CA 1
ATOM 775 C C . GLU A 1 99 ? -23.026 -0.596 30.161 1.00 84.25 99 GLU A C 1
ATOM 777 O O . GLU A 1 99 ? -22.606 -0.676 31.315 1.00 84.25 99 GLU A O 1
ATOM 782 N N . ARG A 1 100 ? -23.995 -1.396 29.698 1.00 83.81 100 ARG A N 1
ATOM 783 C CA . ARG A 1 100 ? -24.577 -2.482 30.503 1.00 83.81 100 ARG A CA 1
ATOM 784 C C . ARG A 1 100 ? -23.542 -3.563 30.812 1.00 83.81 100 ARG A C 1
ATOM 786 O O . ARG A 1 100 ? -23.393 -3.917 31.973 1.00 83.81 100 ARG A O 1
ATOM 793 N N . LEU A 1 101 ? -22.789 -4.006 29.804 1.00 82.44 101 LEU A N 1
ATOM 794 C CA . LEU A 1 101 ? -21.731 -5.011 29.965 1.00 82.44 101 LEU A CA 1
ATOM 795 C C . LEU A 1 101 ? -20.595 -4.523 30.875 1.00 82.44 101 LEU A C 1
ATOM 797 O O . LEU A 1 101 ? -20.110 -5.271 31.716 1.00 82.44 101 LEU A O 1
ATOM 801 N N . ILE A 1 102 ? -20.203 -3.252 30.747 1.00 82.69 102 ILE A N 1
ATOM 802 C CA . ILE A 1 102 ? -19.164 -2.642 31.591 1.00 82.69 102 ILE A CA 1
ATOM 803 C C . ILE A 1 102 ? -19.599 -2.581 33.062 1.00 82.69 102 ILE A C 1
ATOM 805 O O . ILE A 1 102 ? -18.759 -2.708 33.941 1.00 82.69 102 ILE A O 1
ATOM 809 N N . LYS A 1 103 ? -20.893 -2.374 33.341 1.00 78.81 103 LYS A N 1
ATOM 810 C CA . LYS A 1 103 ? -21.437 -2.349 34.711 1.00 78.81 103 LYS A CA 1
ATOM 811 C C . LYS A 1 103 ? -21.639 -3.737 35.318 1.00 78.81 103 LYS A C 1
ATOM 813 O O . LYS A 1 103 ? -21.812 -3.836 36.527 1.00 78.81 103 LYS A O 1
ATOM 818 N N . GLU A 1 104 ? -21.698 -4.771 34.486 1.00 77.56 104 GLU A N 1
ATOM 819 C CA . GLU A 1 104 ? -21.873 -6.162 34.914 1.00 77.56 104 GLU A CA 1
ATOM 820 C C . GLU A 1 104 ? -20.544 -6.817 35.337 1.00 77.56 104 GLU A C 1
ATOM 822 O O . GLU A 1 104 ? -20.558 -7.892 35.932 1.00 77.56 104 GLU A O 1
ATOM 827 N N . THR A 1 105 ? -19.409 -6.160 35.061 1.00 52.62 105 THR A N 1
ATOM 828 C CA . THR A 1 105 ? -18.053 -6.600 35.439 1.00 52.62 105 THR A CA 1
ATOM 829 C C . THR A 1 105 ? -17.599 -5.925 36.729 1.00 52.62 105 THR A C 1
ATOM 831 O O . THR A 1 105 ? -16.972 -6.617 37.560 1.00 52.62 105 THR A O 1
#

Organism: NCBI:txid412755